Protein AF-A0A8S9JTP2-F1 (afdb_monomer_lite)

Organism: Brassica cretica (NCBI:txid69181)

InterPro domains:
  IPR029039 Flavoprotein-like superfamily [G3DSA:3.40.50.360] (21-95)
  IPR029039 Flavoprotein-like superfamily [SSF52218] (24-93)

Radius of gyration: 18.24 Å; chains: 1; bounding box: 50×28×38 Å

Sequence (96 aa):
MDIASTATPATLVVTISLIKRWTAITQLVHHGMLFVPIGYTFGAGMFKMDSIRGGSPYGAGVFAGDGSREATETELALAEHQGNYMATIVKRLAQP

Foldseek 3Di:
DDPPPDADPVNVVVVVVVVVVPDPVVVCVVVVHDQDFQACVVPVLQVDPPDDADDDSSAQDGDCPVVPDDRDPSSVVRNVSRVVRVVVVVVVVPDD

Secondary structure (DSSP, 8-state):
--GGGS--HHHHHHHHHHHHTS-HHHHHHHTTPPP---TTTTGGGGT--SS----BTTB-----TTTTPPPPHHHHHHHHHHHHHHHHHHHHHT--

Structure (mmCIF, N/CA/C/O backbone):
data_AF-A0A8S9JTP2-F1
#
_entry.id   AF-A0A8S9JTP2-F1
#
loop_
_atom_site.group_PDB
_atom_site.id
_atom_site.type_symbol
_atom_site.label_atom_id
_atom_site.label_alt_id
_atom_site.label_comp_id
_atom_site.label_asym_id
_atom_site.label_entity_id
_atom_site.label_seq_id
_atom_site.pdbx_PDB_ins_code
_atom_site.Cartn_x
_atom_site.Cartn_y
_atom_site.Cartn_z
_atom_site.occupancy
_atom_site.B_iso_or_equiv
_atom_site.auth_seq_id
_atom_site.auth_comp_id
_atom_site.auth_asym_id
_atom_site.auth_atom_id
_atom_site.pdbx_PDB_model_num
ATOM 1 N N . MET A 1 1 ? 22.793 -21.442 11.019 1.00 37.25 1 MET A N 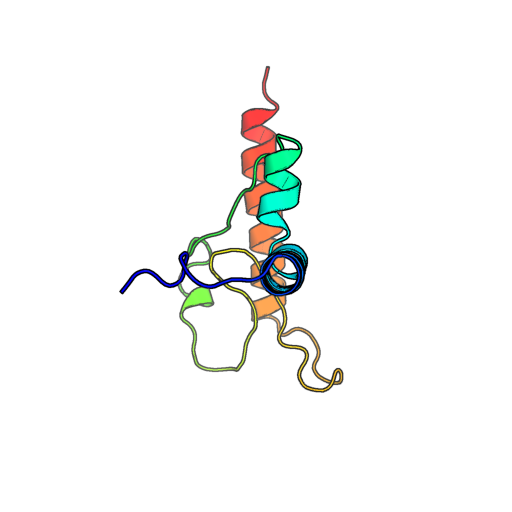1
ATOM 2 C CA . MET A 1 1 ? 24.016 -20.618 11.087 1.00 37.25 1 MET A CA 1
ATOM 3 C C . MET A 1 1 ? 23.568 -19.199 11.333 1.00 37.25 1 MET A C 1
ATOM 5 O O . MET A 1 1 ? 22.914 -18.617 10.480 1.00 37.25 1 MET A O 1
ATOM 9 N N . ASP A 1 2 ? 23.783 -18.738 12.556 1.00 31.55 2 ASP A N 1
ATOM 10 C CA . ASP A 1 2 ? 23.236 -17.493 13.077 1.00 31.55 2 ASP A CA 1
ATOM 11 C C . ASP A 1 2 ? 24.109 -16.319 12.609 1.00 31.55 2 ASP A C 1
ATOM 13 O O . ASP A 1 2 ? 25.249 -16.164 13.045 1.00 31.55 2 ASP A O 1
ATOM 17 N N . ILE A 1 3 ? 23.607 -15.529 11.657 1.00 42.66 3 ILE A N 1
ATOM 18 C CA . ILE A 1 3 ? 24.318 -14.364 11.097 1.00 42.66 3 ILE A CA 1
ATOM 19 C C . ILE A 1 3 ? 24.398 -13.187 12.086 1.00 42.66 3 ILE A C 1
ATOM 21 O O . ILE A 1 3 ? 25.038 -12.178 11.797 1.00 42.66 3 ILE A O 1
ATOM 25 N N . ALA A 1 4 ? 23.753 -13.299 13.252 1.00 44.06 4 ALA A N 1
ATOM 26 C CA . ALA A 1 4 ? 23.671 -12.237 14.249 1.00 44.06 4 ALA A CA 1
ATOM 27 C C . ALA A 1 4 ? 24.954 -12.060 15.084 1.00 44.06 4 ALA A C 1
ATOM 29 O O . ALA A 1 4 ? 25.114 -11.038 15.746 1.00 44.06 4 ALA A O 1
ATOM 30 N N . SER A 1 5 ? 25.886 -13.020 15.056 1.00 43.78 5 SER A N 1
ATOM 31 C CA . SER A 1 5 ? 27.017 -13.038 15.996 1.00 43.78 5 SER A CA 1
ATOM 32 C C . SER A 1 5 ? 28.248 -12.219 15.566 1.00 43.78 5 SER A C 1
ATOM 34 O O . SER A 1 5 ? 29.179 -12.098 16.360 1.00 43.78 5 SER A O 1
ATOM 36 N N . THR A 1 6 ? 28.304 -11.667 14.347 1.00 46.59 6 THR A N 1
ATOM 37 C CA . THR A 1 6 ? 29.537 -11.040 13.808 1.00 46.59 6 THR A CA 1
ATOM 38 C C . THR A 1 6 ? 29.368 -9.620 13.254 1.00 46.59 6 THR A C 1
ATOM 40 O O . THR A 1 6 ? 30.264 -9.118 12.577 1.00 46.59 6 THR A O 1
ATOM 43 N N . ALA A 1 7 ? 28.247 -8.940 13.505 1.00 50.84 7 ALA A N 1
ATOM 44 C CA . ALA A 1 7 ? 28.022 -7.597 12.966 1.00 50.84 7 ALA A CA 1
ATOM 45 C C . ALA A 1 7 ? 28.633 -6.508 13.868 1.00 50.84 7 ALA A C 1
ATOM 47 O O . ALA A 1 7 ? 28.244 -6.343 15.023 1.00 50.84 7 ALA A O 1
ATOM 48 N N . THR A 1 8 ? 29.574 -5.729 13.327 1.00 59.47 8 THR A N 1
ATOM 49 C CA . THR A 1 8 ? 30.088 -4.519 13.992 1.00 59.47 8 THR A CA 1
ATOM 50 C C . THR A 1 8 ? 28.985 -3.449 14.104 1.00 59.47 8 THR A C 1
ATOM 52 O O . THR A 1 8 ? 28.054 -3.456 13.290 1.00 59.47 8 THR A O 1
ATOM 55 N N . PRO A 1 9 ? 29.070 -2.482 15.041 1.00 59.47 9 PRO A N 1
ATOM 56 C CA . PRO A 1 9 ? 28.058 -1.429 15.188 1.00 59.47 9 PRO A CA 1
ATOM 57 C C . PRO A 1 9 ? 27.793 -0.641 13.893 1.00 59.47 9 PRO A C 1
ATOM 59 O O . PRO A 1 9 ? 26.657 -0.264 13.617 1.00 59.47 9 PRO A O 1
ATOM 62 N N . ALA A 1 10 ? 28.815 -0.456 13.050 1.00 49.62 10 ALA A N 1
ATOM 63 C CA . ALA A 1 10 ? 28.686 0.194 11.746 1.00 49.62 10 ALA A CA 1
ATOM 64 C C . ALA A 1 10 ? 27.917 -0.668 10.725 1.00 49.62 10 ALA A C 1
ATOM 66 O O . ALA A 1 10 ? 27.095 -0.147 9.972 1.00 49.62 10 ALA A O 1
ATOM 67 N N . THR A 1 11 ? 28.124 -1.991 10.734 1.00 54.38 11 THR A N 1
ATOM 68 C CA . THR A 1 11 ? 27.360 -2.937 9.904 1.00 54.38 11 THR A CA 1
ATOM 69 C C . THR A 1 11 ? 25.886 -2.932 10.302 1.00 54.38 11 THR A C 1
ATOM 71 O O . THR A 1 11 ? 25.026 -2.872 9.430 1.00 54.38 11 THR A O 1
ATOM 74 N N . LEU A 1 12 ? 25.584 -2.889 11.605 1.00 50.38 12 LEU A N 1
ATOM 75 C CA . LEU A 1 12 ? 24.207 -2.824 12.097 1.00 50.38 12 LEU A CA 1
ATOM 76 C C . LEU A 1 12 ? 23.488 -1.556 11.606 1.00 50.38 12 LEU A C 1
ATOM 78 O O . LEU A 1 12 ? 22.365 -1.643 11.123 1.00 50.38 12 LEU A O 1
ATOM 82 N N . VAL A 1 13 ? 24.136 -0.387 11.654 1.00 52.34 13 VAL A N 1
ATOM 83 C CA . VAL A 1 13 ? 23.540 0.888 11.203 1.00 52.34 13 VAL A CA 1
ATOM 84 C C . VAL A 1 13 ? 23.329 0.928 9.684 1.00 52.34 13 VAL A C 1
ATOM 86 O O . VAL A 1 13 ? 22.314 1.460 9.228 1.00 52.34 13 VAL A O 1
ATOM 89 N N . VAL A 1 14 ? 24.232 0.340 8.890 1.00 45.00 14 VAL A N 1
ATOM 90 C CA . VAL A 1 14 ? 24.087 0.257 7.424 1.00 45.00 14 VAL A CA 1
ATOM 91 C C . VAL A 1 14 ? 22.993 -0.742 7.031 1.00 45.00 14 VAL A C 1
ATOM 93 O O . VAL A 1 14 ? 22.149 -0.417 6.196 1.00 45.00 14 VAL A O 1
ATOM 96 N N . THR A 1 15 ? 22.920 -1.909 7.680 1.00 50.78 15 THR A N 1
ATOM 97 C CA . THR A 1 15 ? 21.835 -2.880 7.467 1.00 50.78 15 THR A CA 1
ATOM 98 C C . THR A 1 15 ? 20.486 -2.312 7.921 1.00 50.78 15 THR A C 1
ATOM 100 O O . THR A 1 15 ? 19.505 -2.410 7.187 1.00 50.78 15 THR A O 1
ATOM 103 N N . ILE A 1 16 ? 20.432 -1.620 9.064 1.00 52.22 16 ILE A N 1
ATOM 104 C CA . ILE A 1 16 ? 19.227 -0.922 9.535 1.00 52.22 16 ILE A CA 1
ATOM 105 C C . ILE A 1 16 ? 18.844 0.216 8.584 1.00 52.22 16 ILE A C 1
ATOM 107 O O . ILE A 1 16 ? 17.661 0.396 8.335 1.00 52.22 16 ILE A O 1
ATOM 111 N N . SER A 1 17 ? 19.789 0.960 8.002 1.00 47.97 17 SER A N 1
ATOM 112 C CA . SER A 1 17 ? 19.472 2.038 7.049 1.00 47.97 17 SER A CA 1
ATOM 113 C C . SER A 1 17 ? 18.942 1.515 5.711 1.00 47.97 17 SER A C 1
ATOM 115 O O . SER A 1 17 ? 18.075 2.150 5.113 1.00 47.97 17 SER A O 1
ATOM 117 N N . LEU A 1 18 ? 19.387 0.336 5.269 1.00 47.88 18 LEU A N 1
ATOM 118 C CA . LEU A 1 18 ? 18.819 -0.350 4.104 1.00 47.88 18 LEU A CA 1
ATOM 119 C C . LEU A 1 18 ? 17.430 -0.946 4.403 1.00 47.88 18 LEU A C 1
ATOM 121 O O . LEU A 1 18 ? 16.560 -0.902 3.539 1.00 47.88 18 LEU A O 1
ATOM 125 N N . ILE A 1 19 ? 17.174 -1.395 5.638 1.00 50.12 19 ILE A N 1
ATOM 126 C CA . ILE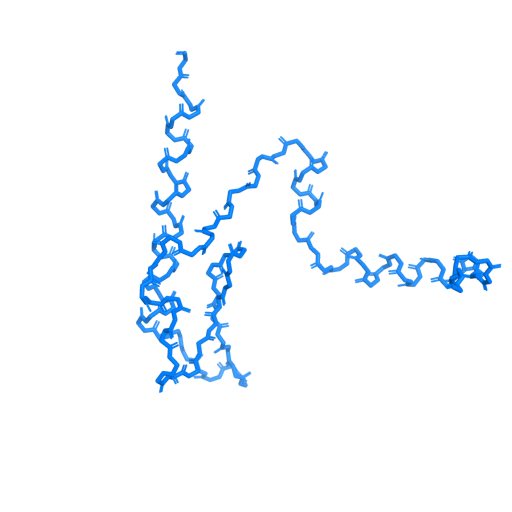 A 1 19 ? 15.843 -1.845 6.093 1.00 50.12 19 ILE A CA 1
ATOM 127 C C . ILE A 1 19 ? 14.883 -0.655 6.289 1.00 50.12 19 ILE A C 1
ATOM 129 O O . ILE A 1 19 ? 13.716 -0.708 5.902 1.00 50.12 19 ILE A O 1
ATOM 133 N N . LYS A 1 20 ? 15.375 0.458 6.841 1.00 47.56 20 LYS A N 1
ATOM 134 C CA . LYS A 1 20 ? 14.599 1.668 7.163 1.00 47.56 20 LYS A CA 1
ATOM 135 C C . LYS A 1 20 ? 14.151 2.429 5.915 1.00 47.56 20 LYS A C 1
ATOM 137 O O . LYS A 1 20 ? 13.175 3.171 5.973 1.00 47.56 20 LYS A O 1
ATOM 142 N N . ARG A 1 21 ? 14.817 2.215 4.777 1.00 45.19 21 ARG A N 1
ATOM 143 C CA . ARG A 1 21 ? 14.446 2.812 3.488 1.00 45.19 21 ARG A CA 1
ATOM 144 C C . ARG A 1 21 ? 13.349 2.035 2.739 1.00 45.19 21 ARG A C 1
ATOM 146 O O . ARG A 1 21 ? 12.889 2.532 1.718 1.00 45.19 21 ARG A O 1
ATOM 153 N N . TRP A 1 22 ? 12.912 0.859 3.217 1.00 50.47 22 TRP A N 1
ATOM 154 C CA . TRP A 1 22 ? 12.198 -0.108 2.364 1.00 50.47 22 TRP A CA 1
ATOM 155 C C . TRP A 1 22 ? 10.747 -0.464 2.739 1.00 50.47 22 TRP A C 1
ATOM 157 O O . TRP A 1 22 ? 10.100 -1.178 1.982 1.00 50.47 22 TRP A O 1
ATOM 167 N N . THR A 1 23 ? 10.143 0.018 3.830 1.00 71.50 23 THR A N 1
ATOM 168 C CA . THR A 1 23 ? 8.733 -0.351 4.105 1.00 71.50 23 THR A CA 1
ATOM 169 C C . THR A 1 23 ? 7.925 0.794 4.711 1.00 71.50 23 THR A C 1
ATOM 171 O O . THR A 1 23 ? 8.033 1.062 5.906 1.00 71.50 23 THR A O 1
ATOM 174 N N . ALA A 1 24 ? 7.047 1.430 3.926 1.00 82.56 24 ALA A N 1
ATOM 175 C CA . ALA A 1 24 ? 6.115 2.439 4.449 1.00 82.56 24 ALA A CA 1
ATOM 176 C C . ALA A 1 24 ? 5.233 1.874 5.584 1.00 82.56 24 ALA A C 1
ATOM 178 O O . ALA A 1 24 ? 4.926 2.568 6.548 1.00 82.56 24 ALA A O 1
ATOM 179 N N . ILE A 1 25 ? 4.911 0.578 5.513 1.00 88.12 25 ILE A N 1
ATOM 180 C CA . ILE A 1 25 ? 4.070 -0.137 6.480 1.00 88.12 25 ILE A CA 1
ATOM 181 C C . ILE A 1 25 ? 4.625 -0.041 7.909 1.00 88.12 25 ILE A C 1
ATOM 183 O O . ILE A 1 25 ? 3.868 0.259 8.826 1.00 88.12 25 ILE A O 1
ATOM 187 N N . THR A 1 26 ? 5.931 -0.243 8.128 1.00 89.00 26 THR A N 1
ATOM 188 C CA . THR A 1 26 ? 6.494 -0.221 9.494 1.00 89.00 26 THR A CA 1
ATOM 189 C C . THR A 1 26 ? 6.420 1.164 10.127 1.00 89.00 26 THR A C 1
ATOM 191 O O . THR A 1 26 ? 6.175 1.264 11.325 1.00 89.00 26 THR A O 1
ATOM 194 N N . GLN A 1 27 ? 6.569 2.231 9.334 1.00 91.06 27 GLN A N 1
ATOM 195 C CA . GLN A 1 27 ? 6.424 3.604 9.825 1.00 91.06 27 GLN A CA 1
ATOM 196 C C . GLN A 1 27 ? 4.973 3.918 10.205 1.00 91.06 27 GLN A C 1
ATOM 198 O O . GLN A 1 27 ? 4.739 4.506 11.261 1.00 91.06 27 GLN A O 1
ATOM 203 N N . LEU A 1 28 ? 4.007 3.488 9.385 1.00 90.56 28 LEU A N 1
ATOM 204 C CA . LEU A 1 28 ? 2.576 3.661 9.655 1.00 90.56 28 LEU A CA 1
ATOM 205 C C . LEU A 1 28 ? 2.152 2.905 10.921 1.00 90.56 28 LEU A C 1
ATOM 207 O O . LEU A 1 28 ? 1.536 3.484 11.814 1.00 90.56 28 LEU A O 1
ATOM 211 N N . VAL A 1 29 ? 2.548 1.635 11.040 1.00 91.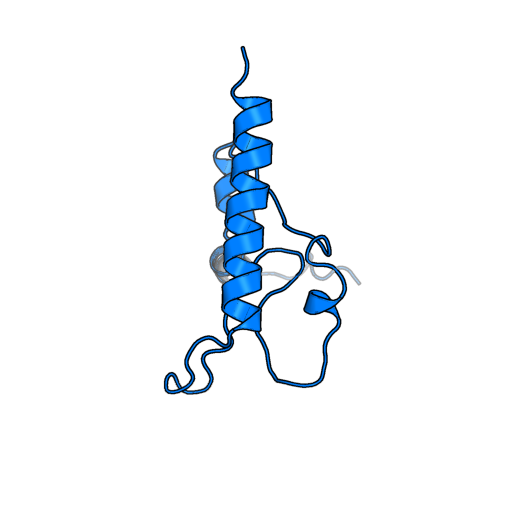44 29 VAL A N 1
ATOM 212 C CA . VAL A 1 29 ? 2.217 0.795 12.202 1.00 91.44 29 VAL A CA 1
ATOM 213 C C . VAL A 1 29 ? 2.862 1.331 13.482 1.00 91.44 29 VAL A C 1
ATOM 215 O O . VAL A 1 29 ? 2.232 1.297 14.534 1.00 91.44 29 VAL A O 1
ATOM 218 N N . HIS A 1 30 ? 4.075 1.893 13.410 1.00 92.50 30 HIS A N 1
ATOM 219 C CA . HIS A 1 30 ? 4.713 2.520 14.573 1.00 92.50 30 HIS A CA 1
ATOM 220 C C . HIS A 1 30 ? 3.928 3.731 15.107 1.00 92.50 30 HIS A C 1
ATOM 222 O O . HIS A 1 30 ? 3.904 3.958 16.311 1.00 92.50 30 HIS A O 1
ATOM 228 N N . HIS A 1 31 ? 3.237 4.469 14.233 1.00 94.31 31 HIS A N 1
ATOM 229 C CA . HIS A 1 31 ? 2.339 5.566 14.618 1.00 94.31 31 HIS A CA 1
ATOM 230 C C . HIS A 1 31 ? 0.929 5.089 15.005 1.00 94.31 31 HIS A C 1
ATOM 232 O O . HIS A 1 31 ? 0.034 5.907 15.202 1.00 94.31 31 HIS A O 1
ATOM 238 N N . GLY A 1 32 ? 0.700 3.776 15.091 1.00 92.94 32 GLY A N 1
ATOM 239 C CA . GLY A 1 32 ? -0.609 3.207 15.408 1.00 92.94 32 GLY A CA 1
ATOM 240 C C . GLY A 1 32 ? -1.620 3.291 14.261 1.00 92.94 32 GLY A C 1
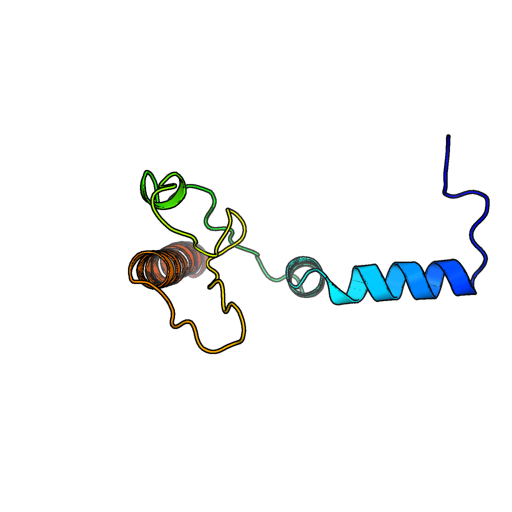ATOM 241 O O . GLY A 1 32 ? -2.814 3.115 14.492 1.00 92.94 32 GLY A O 1
ATOM 242 N N . MET A 1 33 ? -1.179 3.554 13.026 1.00 94.81 33 MET A N 1
ATOM 243 C CA . MET A 1 33 ? -2.072 3.565 11.869 1.00 94.81 33 MET A CA 1
ATOM 244 C C . MET A 1 33 ? -2.389 2.142 11.405 1.00 94.81 33 MET A C 1
ATOM 246 O O . MET A 1 33 ? -1.513 1.277 11.325 1.00 94.81 33 MET A O 1
ATOM 250 N N . LEU A 1 34 ? -3.648 1.919 11.028 1.00 91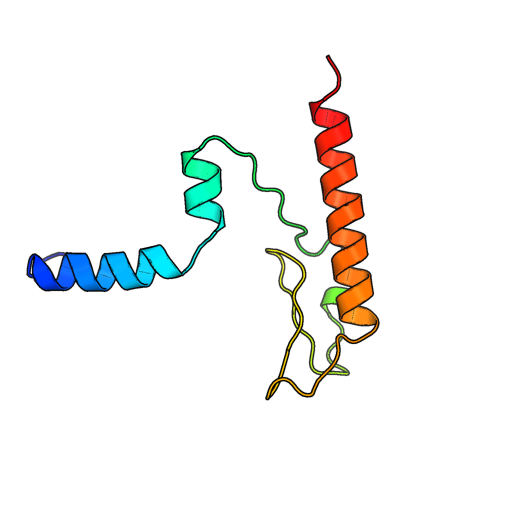.06 34 LEU A N 1
ATOM 251 C CA . LEU A 1 34 ? -4.093 0.663 10.434 1.00 91.06 34 LEU A CA 1
ATOM 252 C C . LEU A 1 34 ? -3.686 0.600 8.958 1.00 91.06 34 LEU A C 1
ATOM 254 O O . LEU A 1 34 ? -4.080 1.444 8.154 1.00 91.06 34 LEU A O 1
ATOM 258 N N . PHE A 1 35 ? -2.917 -0.426 8.597 1.00 90.88 35 PHE A N 1
ATOM 259 C CA . PHE A 1 35 ? -2.572 -0.727 7.210 1.00 90.88 35 PHE A CA 1
ATOM 260 C C . PHE A 1 35 ? -3.592 -1.698 6.601 1.00 90.88 35 PHE A C 1
ATOM 262 O O . PHE A 1 35 ? -3.806 -2.789 7.129 1.00 90.88 35 PHE A O 1
ATOM 269 N N . VAL A 1 36 ? -4.198 -1.311 5.474 1.00 93.12 36 VAL A N 1
ATOM 270 C CA . VAL A 1 36 ? -5.209 -2.103 4.758 1.00 93.12 36 VAL A CA 1
ATOM 271 C C . VAL A 1 36 ? -4.638 -2.574 3.412 1.00 93.12 36 VAL A C 1
ATOM 273 O O . VAL A 1 36 ? -4.639 -1.801 2.452 1.00 93.12 36 VAL A O 1
ATOM 276 N N . PRO A 1 37 ? -4.143 -3.822 3.304 1.00 92.19 37 PRO A N 1
ATOM 277 C CA . PRO A 1 37 ? -3.700 -4.379 2.030 1.00 92.19 37 PRO A CA 1
ATOM 278 C C . PRO A 1 37 ? -4.894 -4.780 1.157 1.00 92.19 37 PRO A C 1
ATOM 280 O O . PRO A 1 37 ? -5.914 -5.257 1.656 1.00 92.19 37 PRO A O 1
ATOM 283 N N . ILE A 1 38 ? -4.746 -4.657 -0.163 1.00 92.31 38 ILE A N 1
ATOM 284 C CA . ILE A 1 38 ? -5.779 -5.075 -1.125 1.00 92.31 38 ILE A CA 1
ATOM 285 C C . ILE A 1 38 ? -5.846 -6.595 -1.317 1.00 92.31 38 ILE A C 1
ATOM 287 O O . ILE A 1 38 ? -6.871 -7.120 -1.754 1.00 92.31 38 ILE A O 1
ATOM 291 N N . GLY A 1 39 ? -4.769 -7.323 -1.008 1.00 91.19 39 GLY A N 1
ATOM 292 C CA . GLY A 1 39 ? -4.680 -8.758 -1.263 1.00 91.19 39 GLY A CA 1
ATOM 293 C C . GLY A 1 39 ? -4.893 -9.092 -2.745 1.00 91.19 39 GLY A C 1
ATOM 294 O O . GLY A 1 39 ? -4.493 -8.343 -3.632 1.00 91.19 39 GLY A O 1
ATOM 295 N N . TYR A 1 40 ? -5.569 -10.209 -3.015 1.00 92.19 40 TYR A N 1
ATOM 296 C CA . TYR A 1 40 ? -5.986 -10.615 -4.367 1.00 92.19 40 TYR A CA 1
ATOM 297 C C . TYR A 1 40 ? -7.460 -10.277 -4.660 1.00 92.19 40 TYR A C 1
ATOM 299 O O . TYR A 1 40 ? -8.093 -10.903 -5.507 1.00 92.19 40 TYR A O 1
ATOM 307 N N . THR A 1 41 ? -8.033 -9.286 -3.966 1.00 90.94 41 THR A N 1
ATOM 308 C CA . THR A 1 41 ? -9.466 -8.938 -4.088 1.00 90.94 41 THR A CA 1
ATOM 309 C C . THR A 1 41 ? -9.841 -8.323 -5.440 1.00 90.94 41 THR A C 1
ATOM 311 O O . THR A 1 41 ? -11.007 -8.365 -5.816 1.00 90.94 41 THR A O 1
ATOM 314 N N . PHE A 1 42 ? -8.861 -7.834 -6.209 1.00 89.25 42 PHE A N 1
ATOM 315 C CA . PHE A 1 42 ? -9.035 -7.409 -7.606 1.00 89.25 42 PHE A CA 1
ATOM 316 C C . PHE A 1 42 ? -9.202 -8.601 -8.585 1.00 89.25 42 PHE A C 1
ATOM 318 O O . PHE A 1 42 ? -9.358 -8.432 -9.795 1.00 89.25 42 PHE A O 1
ATOM 325 N N . GLY A 1 43 ? -9.201 -9.835 -8.067 1.00 88.56 43 GLY A N 1
ATOM 326 C CA . GLY A 1 43 ? -9.633 -11.035 -8.778 1.00 88.56 43 GLY A CA 1
ATOM 327 C C . GLY A 1 43 ? -8.751 -11.383 -9.973 1.00 88.56 43 GLY A C 1
ATOM 328 O O . GLY A 1 43 ? -7.524 -11.304 -9.904 1.00 88.56 43 GLY A O 1
ATOM 329 N N . ALA A 1 44 ? -9.383 -11.771 -11.086 1.00 84.94 44 ALA A N 1
ATOM 330 C CA . ALA A 1 44 ? -8.697 -12.189 -12.310 1.00 84.94 44 ALA A CA 1
ATOM 331 C C . ALA A 1 44 ? -7.697 -11.140 -12.833 1.00 84.94 44 ALA A C 1
ATOM 333 O O . ALA A 1 44 ? -6.681 -11.512 -13.416 1.00 84.94 44 ALA A O 1
ATOM 334 N N . GLY A 1 45 ? -7.930 -9.846 -12.570 1.00 83.12 45 GLY A N 1
ATOM 335 C CA . GLY A 1 45 ? -7.007 -8.769 -12.935 1.00 83.12 45 GLY A CA 1
ATOM 336 C C . GLY A 1 45 ? -5.617 -8.900 -12.297 1.00 83.12 45 GLY A C 1
ATOM 337 O O . GLY A 1 45 ? -4.631 -8.504 -12.910 1.00 83.12 45 GLY A O 1
ATOM 338 N N . MET A 1 46 ? -5.505 -9.540 -11.125 1.00 84.94 46 MET A N 1
ATOM 339 C CA . MET A 1 46 ? -4.220 -9.807 -10.457 1.00 84.94 46 MET A CA 1
ATOM 340 C C . MET A 1 46 ? -3.449 -10.992 -11.043 1.00 84.94 46 MET A C 1
ATOM 342 O O . MET A 1 46 ? -2.262 -11.143 -10.746 1.00 84.94 46 MET A O 1
ATOM 346 N N . PHE A 1 47 ? -4.096 -11.826 -11.860 1.00 86.44 47 PHE A N 1
ATOM 347 C CA . PHE A 1 47 ? -3.513 -13.042 -12.436 1.00 86.44 47 PHE A CA 1
ATOM 348 C C . PHE A 1 47 ? -3.266 -12.936 -13.943 1.00 86.44 47 PHE A C 1
ATOM 350 O O . PHE A 1 47 ? -2.690 -13.850 -14.528 1.00 86.44 47 PHE A O 1
ATOM 357 N N . LYS A 1 48 ? -3.668 -11.832 -14.584 1.00 84.12 48 LYS A N 1
ATOM 358 C CA . LYS A 1 48 ? -3.351 -11.577 -15.993 1.00 84.12 48 LYS A CA 1
ATOM 359 C C . LYS A 1 48 ? -1.838 -11.450 -16.186 1.00 84.12 48 LYS A C 1
ATOM 361 O O . LYS A 1 48 ? -1.181 -10.723 -15.436 1.00 84.12 48 LYS A O 1
ATOM 366 N N . MET A 1 49 ? -1.317 -12.158 -17.187 1.00 84.31 49 MET A N 1
ATOM 367 C CA . MET A 1 49 ? 0.107 -12.195 -17.570 1.00 84.31 49 MET A CA 1
ATOM 368 C C . MET A 1 49 ? 0.311 -11.814 -19.047 1.00 84.31 49 MET A C 1
ATOM 370 O O . MET A 1 49 ? 1.343 -12.112 -19.636 1.00 84.31 49 MET A O 1
ATOM 374 N N . ASP A 1 50 ? -0.696 -11.189 -19.655 1.00 85.94 50 ASP A N 1
ATOM 375 C CA . ASP A 1 50 ? -0.701 -10.706 -21.039 1.00 85.94 50 ASP A CA 1
ATOM 376 C C . ASP A 1 50 ? 0.209 -9.488 -21.256 1.00 85.94 50 ASP A C 1
ATOM 378 O O . ASP A 1 50 ? 0.659 -9.232 -22.371 1.00 85.94 50 ASP A O 1
ATOM 382 N N . SER A 1 51 ? 0.488 -8.736 -20.193 1.00 84.50 51 SER A N 1
ATOM 383 C CA . SER A 1 51 ? 1.238 -7.487 -20.239 1.00 84.50 51 SER A CA 1
ATOM 384 C C . SER A 1 51 ? 2.060 -7.274 -18.969 1.00 84.50 51 SER A C 1
ATOM 386 O O . SER A 1 51 ? 1.719 -7.755 -17.884 1.00 84.50 51 SER A O 1
ATOM 388 N N . ILE A 1 52 ? 3.162 -6.528 -19.099 1.00 89.25 52 ILE A N 1
ATOM 389 C CA . ILE A 1 52 ? 3.924 -6.055 -17.940 1.00 89.25 52 ILE A CA 1
ATOM 390 C C . ILE A 1 52 ? 3.054 -5.049 -17.188 1.00 89.25 52 ILE A C 1
ATOM 392 O O . ILE A 1 52 ? 2.553 -4.097 -17.790 1.00 89.25 52 ILE A O 1
ATOM 396 N N . ARG A 1 53 ? 2.925 -5.241 -15.875 1.00 89.50 53 ARG A N 1
ATOM 397 C CA . ARG A 1 53 ? 2.159 -4.384 -14.967 1.00 89.50 53 ARG A CA 1
ATOM 398 C C . ARG A 1 53 ? 2.817 -4.312 -13.595 1.00 89.50 53 ARG A C 1
ATOM 400 O O . ARG A 1 53 ? 3.469 -5.261 -13.159 1.00 89.50 53 ARG A O 1
ATOM 407 N N . GLY A 1 54 ? 2.617 -3.193 -12.918 1.00 90.50 54 GLY A N 1
ATOM 408 C CA . GLY A 1 54 ? 2.923 -3.020 -11.509 1.00 90.50 54 GLY A CA 1
ATOM 409 C C . GLY A 1 54 ? 1.807 -3.526 -10.591 1.00 90.50 54 GLY A C 1
ATOM 410 O O . GLY A 1 54 ? 0.776 -4.048 -11.024 1.00 90.50 54 GLY A O 1
ATOM 411 N N . GLY A 1 55 ? 2.037 -3.348 -9.291 1.00 89.69 55 GLY A N 1
ATOM 412 C CA . GLY A 1 55 ? 1.098 -3.718 -8.237 1.00 89.69 55 GLY A CA 1
ATOM 413 C C . GLY A 1 55 ? 1.349 -5.106 -7.651 1.00 89.69 55 GLY A C 1
ATOM 414 O O . GLY A 1 55 ? 1.934 -5.993 -8.269 1.00 89.69 55 GLY A O 1
ATOM 415 N N . SER A 1 56 ? 0.933 -5.277 -6.401 1.00 91.19 56 SER A N 1
ATOM 416 C CA . SER A 1 56 ? 1.101 -6.506 -5.628 1.00 91.19 56 SER A CA 1
ATOM 417 C C . SER A 1 56 ? -0.032 -6.643 -4.604 1.00 91.19 56 SER A C 1
ATOM 419 O O . SER A 1 56 ? -0.803 -5.702 -4.414 1.00 91.19 56 SER A O 1
ATOM 421 N N . PRO A 1 57 ? -0.126 -7.763 -3.869 1.00 91.12 57 PRO A N 1
ATOM 422 C CA . PRO A 1 57 ? -1.104 -7.901 -2.788 1.00 91.12 57 PRO A CA 1
ATOM 423 C C . PRO A 1 57 ? -0.995 -6.829 -1.688 1.00 91.12 57 PRO A C 1
ATOM 425 O O . PRO A 1 57 ? -1.949 -6.619 -0.938 1.00 91.12 57 PRO A O 1
ATOM 428 N N . TYR A 1 58 ? 0.144 -6.136 -1.588 1.00 91.12 58 TYR A N 1
ATOM 429 C CA . TYR A 1 58 ? 0.347 -5.035 -0.645 1.00 91.12 58 TYR A CA 1
ATOM 430 C C . TYR A 1 58 ? -0.262 -3.705 -1.109 1.00 91.12 58 TYR A C 1
ATOM 432 O O . TYR A 1 58 ? -0.439 -2.810 -0.287 1.00 91.12 58 TYR A O 1
ATOM 440 N N . GLY A 1 59 ? -0.591 -3.562 -2.394 1.00 91.75 59 GLY A N 1
ATOM 441 C CA . GLY A 1 59 ? -1.114 -2.323 -2.962 1.00 91.75 59 GLY A CA 1
ATOM 442 C C . GLY A 1 59 ? -0.911 -2.228 -4.472 1.00 91.75 59 GLY A C 1
ATOM 443 O O . GLY A 1 59 ? -0.085 -2.930 -5.063 1.00 91.75 59 GLY A O 1
ATOM 444 N N . ALA A 1 60 ? -1.670 -1.331 -5.087 1.00 94.38 60 ALA A N 1
ATOM 445 C CA . ALA A 1 60 ? -1.518 -0.913 -6.464 1.00 94.38 60 ALA A CA 1
ATOM 446 C C . ALA A 1 60 ? -0.152 -0.256 -6.689 1.00 94.38 60 ALA A C 1
ATOM 448 O O . ALA A 1 60 ? 0.460 0.322 -5.789 1.00 94.38 60 ALA A O 1
ATOM 449 N N . GLY A 1 61 ? 0.327 -0.354 -7.921 1.00 92.62 61 GLY A N 1
ATOM 450 C CA . GLY A 1 61 ? 1.582 0.240 -8.344 1.00 92.62 61 GLY A CA 1
ATOM 451 C C . GLY A 1 61 ? 1.681 0.216 -9.859 1.00 92.62 61 GLY A C 1
ATOM 452 O O . GLY A 1 61 ? 0.995 -0.566 -10.514 1.00 92.62 61 GLY A O 1
ATOM 453 N N . VAL A 1 62 ? 2.544 1.067 -10.399 1.00 93.88 62 VAL A N 1
ATOM 454 C CA . VAL A 1 62 ? 2.765 1.206 -11.840 1.00 93.88 62 VAL A CA 1
ATOM 455 C C . VAL A 1 62 ? 4.207 0.837 -12.156 1.00 93.88 62 VAL A C 1
ATOM 457 O O . VAL A 1 62 ? 5.127 1.248 -11.447 1.00 93.88 62 VAL A O 1
ATOM 460 N N . PHE A 1 63 ? 4.419 0.065 -13.219 1.00 92.31 63 PHE A N 1
ATOM 461 C CA . PHE A 1 63 ? 5.755 -0.157 -13.759 1.00 92.31 63 PHE A CA 1
ATOM 462 C C . PHE A 1 63 ? 6.175 1.028 -14.644 1.00 92.31 63 PHE A C 1
ATOM 464 O O . PHE A 1 63 ? 5.711 1.172 -15.768 1.00 92.31 63 PHE A O 1
ATOM 471 N N . ALA A 1 64 ? 7.067 1.887 -14.156 1.00 92.06 64 ALA A N 1
ATOM 472 C CA . ALA A 1 64 ? 7.437 3.111 -14.878 1.00 92.06 64 ALA A CA 1
ATOM 473 C C . ALA A 1 64 ? 8.418 2.896 -16.054 1.00 92.06 64 ALA A C 1
ATOM 475 O O . ALA A 1 64 ? 8.604 3.800 -16.865 1.00 92.06 64 ALA A O 1
ATOM 476 N N . GLY A 1 65 ? 9.066 1.729 -16.166 1.00 89.62 65 GLY A N 1
ATOM 477 C CA . GLY A 1 65 ? 10.127 1.515 -17.158 1.00 89.62 65 GLY A CA 1
ATOM 478 C C . GLY A 1 65 ? 11.292 2.497 -16.973 1.00 89.62 65 GLY A C 1
ATOM 479 O O . GLY A 1 65 ? 11.831 2.617 -15.875 1.00 89.62 65 GLY A O 1
ATOM 480 N N . ASP A 1 66 ? 11.661 3.206 -18.038 1.00 92.19 66 ASP A N 1
ATOM 481 C CA . ASP A 1 66 ? 12.636 4.310 -18.051 1.00 92.19 66 ASP A CA 1
ATOM 482 C C . ASP A 1 66 ? 12.019 5.682 -17.700 1.00 92.19 66 ASP A C 1
ATOM 484 O O . ASP A 1 66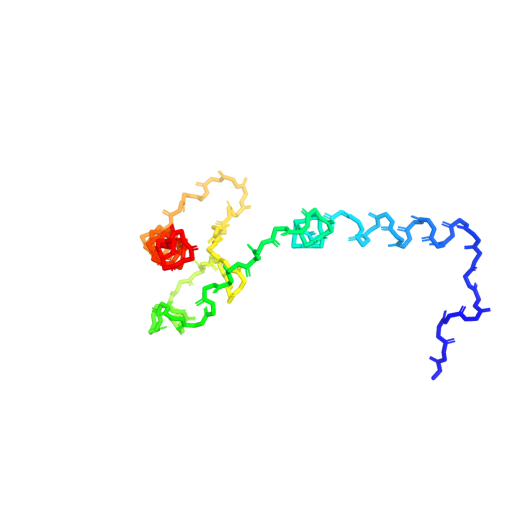 ? 12.696 6.707 -17.766 1.00 92.19 66 ASP A O 1
ATOM 488 N N . GLY A 1 67 ? 10.739 5.706 -17.320 1.00 89.44 67 GLY A N 1
ATOM 489 C CA . GLY A 1 67 ? 9.958 6.913 -17.058 1.00 89.44 67 GLY A CA 1
ATOM 490 C C . GLY A 1 67 ? 9.104 7.376 -18.240 1.00 89.44 67 GLY A C 1
ATOM 491 O O . GLY A 1 67 ? 8.311 8.293 -18.065 1.00 89.44 67 GLY A O 1
ATOM 492 N N . SER A 1 68 ? 9.222 6.748 -19.417 1.00 89.44 68 SER A N 1
ATOM 493 C CA . SER A 1 68 ? 8.371 7.045 -20.581 1.00 89.44 68 SER A CA 1
ATOM 494 C C . SER A 1 68 ? 7.055 6.258 -20.603 1.00 89.44 68 SER A C 1
ATOM 496 O O . SER A 1 68 ? 6.142 6.600 -21.355 1.00 89.44 68 SER A O 1
ATOM 498 N N . ARG A 1 69 ? 6.945 5.186 -19.803 1.00 92.06 69 ARG A N 1
ATOM 499 C CA . ARG A 1 69 ? 5.756 4.327 -19.766 1.00 92.06 69 ARG A CA 1
ATOM 500 C C . ARG A 1 69 ? 4.698 4.918 -18.842 1.00 92.06 69 ARG A C 1
ATOM 502 O O . ARG A 1 69 ? 4.888 4.996 -17.630 1.00 92.06 69 ARG A O 1
ATOM 509 N N . GLU A 1 70 ? 3.550 5.216 -19.430 1.00 92.50 70 GLU A N 1
ATOM 510 C CA . GLU A 1 70 ? 2.347 5.605 -18.704 1.00 92.50 70 GLU A CA 1
ATOM 511 C C . GLU A 1 70 ? 1.666 4.414 -18.017 1.00 92.50 70 GLU A C 1
ATOM 513 O O . GLU A 1 70 ? 1.860 3.246 -18.376 1.00 92.50 70 GLU A O 1
ATOM 518 N N . ALA A 1 71 ? 0.838 4.722 -17.019 1.00 92.69 71 ALA A N 1
ATOM 519 C CA . ALA A 1 71 ? 0.028 3.723 -16.339 1.00 92.69 71 ALA A CA 1
ATOM 520 C C . ALA A 1 71 ? -0.977 3.083 -17.308 1.00 92.69 71 ALA A C 1
ATOM 522 O O . ALA A 1 71 ? -1.744 3.765 -17.986 1.00 92.69 71 ALA A O 1
ATOM 523 N N . THR A 1 72 ? -0.996 1.754 -17.347 1.00 92.44 72 THR A N 1
ATOM 524 C CA . THR A 1 72 ? -1.971 0.998 -18.142 1.00 92.44 72 THR A CA 1
ATOM 525 C C . THR A 1 72 ? -3.349 1.009 -17.489 1.00 92.44 72 THR A C 1
ATOM 527 O O . THR A 1 72 ? -3.475 1.175 -16.275 1.00 92.44 72 THR A O 1
ATOM 530 N N . GLU A 1 73 ? -4.393 0.737 -18.274 1.00 92.19 73 GLU A N 1
ATOM 531 C CA . GLU A 1 73 ? -5.773 0.633 -17.775 1.00 92.19 73 GLU A CA 1
ATOM 532 C C . GLU A 1 73 ? -5.904 -0.354 -16.605 1.00 92.19 73 GLU A C 1
ATOM 534 O O . GLU A 1 73 ? -6.606 -0.081 -15.635 1.00 92.19 73 GLU A O 1
ATOM 539 N N . THR A 1 74 ? -5.176 -1.474 -16.646 1.00 91.19 74 THR A N 1
ATOM 540 C CA . THR A 1 74 ? -5.179 -2.471 -15.563 1.00 91.19 74 THR A CA 1
ATOM 541 C C . THR A 1 74 ? -4.560 -1.925 -14.272 1.00 91.19 74 THR A C 1
ATOM 543 O O . THR A 1 74 ? -5.064 -2.207 -13.186 1.00 91.19 74 THR A O 1
ATOM 546 N N . GLU A 1 75 ? -3.481 -1.142 -14.365 1.00 93.88 75 GLU A N 1
ATOM 547 C CA . GLU A 1 75 ? -2.829 -0.528 -13.198 1.00 93.88 75 GLU A CA 1
ATOM 548 C C . GLU A 1 75 ? -3.700 0.583 -12.592 1.00 93.88 75 GLU A C 1
ATOM 550 O O . GLU A 1 75 ? -3.813 0.677 -11.368 1.00 93.88 75 GLU A O 1
ATOM 555 N N . LEU A 1 76 ? -4.370 1.375 -13.437 1.00 94.69 76 LEU A N 1
ATOM 556 C CA . LEU A 1 76 ? -5.326 2.398 -13.006 1.00 94.69 76 LEU A CA 1
ATOM 557 C C . LEU A 1 76 ? -6.561 1.777 -12.341 1.00 94.69 76 LEU A C 1
ATOM 559 O O . LEU A 1 76 ? -6.954 2.208 -11.258 1.00 94.69 76 LEU A O 1
ATOM 563 N N . ALA A 1 77 ? -7.120 0.715 -12.924 1.00 93.88 77 ALA A N 1
ATOM 564 C CA . ALA A 1 77 ? -8.243 -0.016 -12.341 1.00 93.88 77 ALA A CA 1
ATOM 565 C C . ALA A 1 77 ? -7.879 -0.656 -10.988 1.00 93.88 77 ALA A C 1
ATOM 567 O O . ALA A 1 77 ? -8.687 -0.658 -10.058 1.00 93.88 77 ALA A O 1
ATOM 568 N N . LEU A 1 78 ? -6.647 -1.158 -10.837 1.00 93.94 78 LEU A N 1
ATOM 569 C CA . LEU A 1 78 ? -6.151 -1.669 -9.557 1.00 93.94 78 LEU A CA 1
ATOM 570 C C . LEU A 1 78 ? -6.034 -0.554 -8.502 1.00 93.94 78 LEU A C 1
ATOM 572 O O . LEU A 1 78 ? -6.356 -0.780 -7.333 1.00 93.94 78 LEU A O 1
ATOM 576 N N . ALA A 1 79 ? -5.599 0.646 -8.900 1.00 94.94 79 ALA A N 1
ATOM 577 C CA . ALA A 1 79 ? -5.520 1.807 -8.014 1.00 94.94 79 ALA A CA 1
ATOM 578 C C . ALA A 1 79 ? -6.909 2.291 -7.567 1.00 94.94 79 ALA A C 1
ATOM 580 O O . ALA A 1 79 ? -7.116 2.565 -6.382 1.00 94.94 79 ALA A O 1
ATOM 581 N N . GLU A 1 80 ? -7.879 2.326 -8.480 1.00 96.00 80 GLU A N 1
ATOM 582 C CA . GLU A 1 80 ? -9.272 2.643 -8.156 1.00 96.00 80 GLU A CA 1
ATOM 583 C C . GLU A 1 80 ? -9.866 1.613 -7.183 1.00 96.00 80 GLU A C 1
ATOM 585 O O . GLU A 1 80 ? -10.455 1.972 -6.158 1.00 96.00 80 GLU A O 1
ATOM 590 N N . HIS A 1 81 ? -9.638 0.322 -7.446 1.00 95.50 81 HIS A N 1
ATOM 591 C CA . HIS A 1 81 ? -10.060 -0.763 -6.561 1.00 95.50 81 HIS A CA 1
ATOM 592 C C . HIS A 1 81 ? -9.469 -0.619 -5.155 1.00 95.50 81 HIS A C 1
ATOM 594 O O . HIS A 1 81 ? -10.189 -0.766 -4.165 1.00 95.50 81 HIS A O 1
ATOM 600 N N . GLN A 1 82 ? -8.183 -0.270 -5.044 1.00 96.00 82 GLN A N 1
ATOM 601 C CA . GLN A 1 82 ? -7.546 0.000 -3.754 1.00 96.00 82 GLN A CA 1
ATOM 602 C C . GLN A 1 82 ? -8.225 1.150 -3.003 1.00 96.00 82 GLN A C 1
ATOM 604 O O . GLN A 1 82 ? -8.485 1.019 -1.803 1.00 96.00 82 GLN A O 1
ATOM 609 N N . GLY A 1 83 ? -8.512 2.260 -3.687 1.00 95.06 83 GLY A N 1
ATOM 610 C CA . GLY A 1 83 ? -9.182 3.415 -3.089 1.00 95.06 83 GLY A CA 1
ATOM 611 C C . GLY A 1 83 ? -10.566 3.054 -2.547 1.00 95.06 83 GLY A C 1
ATOM 612 O O . GLY A 1 83 ? -10.863 3.306 -1.378 1.00 95.06 83 GLY A O 1
ATOM 613 N N . ASN A 1 84 ? -11.375 2.376 -3.363 1.00 95.81 84 ASN A N 1
ATOM 614 C CA . ASN A 1 84 ? -12.718 1.926 -2.991 1.00 95.81 84 ASN A CA 1
ATOM 615 C C . ASN A 1 84 ? -12.696 0.928 -1.823 1.00 95.81 84 ASN A C 1
ATOM 617 O O . ASN A 1 84 ? -13.506 1.021 -0.891 1.00 95.81 84 ASN A O 1
ATOM 621 N N . TYR A 1 85 ? -11.747 -0.011 -1.840 1.00 95.12 85 TYR A N 1
ATOM 622 C CA . TYR A 1 85 ? -11.579 -0.992 -0.774 1.00 95.12 85 TYR A CA 1
ATOM 623 C C . TYR A 1 85 ? -11.197 -0.319 0.549 1.00 95.12 85 TYR A C 1
ATOM 625 O O . TYR A 1 85 ? -11.847 -0.550 1.572 1.00 95.12 85 TYR A O 1
ATOM 633 N N . MET A 1 86 ? -10.207 0.581 0.530 1.00 94.69 86 MET A N 1
ATOM 634 C CA . MET A 1 86 ? -9.793 1.307 1.730 1.00 94.69 86 MET A CA 1
ATOM 635 C C . MET A 1 86 ? -10.918 2.193 2.275 1.00 94.69 86 MET A C 1
ATOM 637 O O . MET A 1 86 ? -11.200 2.143 3.472 1.00 94.69 86 MET A O 1
ATOM 641 N N . ALA A 1 87 ? -11.619 2.934 1.413 1.00 95.12 87 ALA A N 1
ATOM 642 C CA . ALA A 1 87 ? -12.753 3.767 1.812 1.00 95.12 87 ALA A CA 1
ATOM 643 C C . ALA A 1 87 ? -13.873 2.948 2.477 1.00 95.12 87 ALA A C 1
ATOM 645 O O . ALA A 1 87 ? -14.449 3.377 3.477 1.00 95.12 87 ALA A O 1
ATOM 646 N N . THR A 1 88 ? -14.146 1.740 1.975 1.00 94.56 88 THR A N 1
ATOM 647 C CA . THR A 1 88 ? -15.134 0.825 2.569 1.00 94.56 88 THR A CA 1
ATOM 648 C C . THR A 1 88 ? -14.737 0.398 3.982 1.00 94.56 88 THR A C 1
ATOM 650 O O . THR A 1 88 ? -15.581 0.402 4.880 1.00 94.56 88 THR A O 1
ATOM 653 N N . ILE A 1 89 ? -13.467 0.047 4.203 1.00 94.19 89 ILE A N 1
ATOM 654 C CA . ILE A 1 89 ? -12.967 -0.339 5.530 1.00 94.19 89 ILE A CA 1
ATOM 655 C C . ILE A 1 89 ? -13.014 0.846 6.493 1.00 94.19 89 ILE A C 1
ATOM 657 O O . ILE A 1 89 ? -13.557 0.716 7.589 1.00 94.19 89 ILE A O 1
ATOM 661 N N . VAL A 1 90 ? -12.530 2.015 6.069 1.00 94.94 90 VAL A N 1
ATOM 662 C CA . VAL A 1 90 ? -12.579 3.241 6.878 1.00 94.94 90 VAL A CA 1
ATOM 663 C C . VAL A 1 90 ? -14.018 3.578 7.261 1.00 94.94 90 VAL A C 1
ATOM 665 O O . VAL A 1 90 ? -14.289 3.836 8.429 1.00 94.94 90 VAL A O 1
ATOM 668 N N . LYS A 1 91 ? -14.968 3.491 6.321 1.00 95.94 91 LYS A N 1
ATOM 669 C CA . LYS A 1 91 ? -16.392 3.728 6.594 1.00 95.94 91 LYS A CA 1
ATOM 670 C C . LYS A 1 91 ? -16.955 2.785 7.658 1.00 95.94 91 LYS A C 1
ATOM 672 O O . LYS A 1 91 ? -17.792 3.216 8.439 1.00 95.94 91 LYS A O 1
ATOM 677 N N . ARG A 1 92 ? -16.527 1.519 7.691 1.00 93.50 92 ARG A N 1
ATOM 678 C CA . ARG A 1 92 ? -16.960 0.549 8.714 1.00 93.50 92 ARG A CA 1
ATOM 679 C C . ARG A 1 92 ? -16.364 0.848 10.088 1.00 93.50 92 ARG A C 1
ATOM 681 O O . ARG A 1 92 ? -17.043 0.652 11.082 1.00 93.50 92 ARG A O 1
ATOM 688 N N . LEU A 1 93 ? -15.117 1.315 10.134 1.00 93.38 93 LEU A N 1
ATOM 689 C CA . LEU A 1 93 ? -14.415 1.629 11.383 1.00 93.38 93 LEU A CA 1
ATOM 690 C C . LEU A 1 93 ? -14.782 3.001 11.961 1.00 93.38 93 LEU A C 1
ATOM 692 O O . LEU A 1 93 ? -14.630 3.215 13.155 1.00 93.38 93 LEU A O 1
ATOM 696 N N . ALA A 1 94 ? -15.247 3.928 11.124 1.00 92.19 94 ALA A N 1
ATOM 697 C CA . ALA A 1 94 ? -15.669 5.262 11.542 1.00 92.19 94 ALA A CA 1
ATOM 698 C C . ALA A 1 94 ? -17.095 5.303 12.124 1.00 92.19 94 ALA A C 1
ATOM 700 O O . ALA A 1 94 ? -17.536 6.368 12.556 1.00 92.19 94 ALA A O 1
ATOM 701 N N . GLN A 1 95 ? -17.835 4.188 12.095 1.00 76.50 95 GLN A N 1
ATOM 702 C CA . GLN A 1 95 ? -19.149 4.111 12.733 1.00 76.50 95 GLN A CA 1
ATOM 703 C C . GLN A 1 95 ? -18.975 4.088 14.263 1.00 76.50 95 GLN A C 1
ATOM 705 O O . GLN A 1 95 ? -18.169 3.289 14.741 1.00 76.50 95 GLN A O 1
ATOM 710 N N . PRO A 1 96 ? -19.667 4.976 15.005 1.00 60.12 96 PRO A N 1
ATOM 711 C CA . PRO A 1 96 ? -19.591 5.047 16.464 1.00 60.12 96 PRO A CA 1
ATOM 712 C C . PRO A 1 96 ? -20.243 3.847 17.159 1.00 60.12 96 PRO A C 1
ATOM 714 O O . PRO A 1 96 ? -21.184 3.257 16.577 1.00 60.12 96 PRO A O 1
#

pLDDT: mean 80.85, std 18.72, range [31.55, 96.0]